Protein AF-A0A944CGL2-F1 (afdb_monomer)

pLDDT: mean 93.44, std 8.4, range [38.59, 98.69]

Solvent-accessible surface area (backbone atoms only — not comparable to full-atom values): 7099 Å² total; per-residue (Å²): 111,71,56,43,56,50,38,20,53,49,39,37,52,42,40,46,61,35,48,45,38,40,54,71,61,74,40,32,70,66,54,68,65,28,84,84,62,68,92,72,75,65,58,69,59,54,54,49,49,33,44,52,53,14,46,52,53,33,50,50,50,47,71,77,28,71,82,37,35,51,56,67,54,25,36,49,52,25,48,54,55,34,48,58,52,40,52,42,59,30,50,52,41,50,76,72,46,76,57,98,42,56,71,58,50,29,52,54,46,48,51,37,44,49,51,31,26,54,54,45,9,58,51,42,20,70,68,31,46,54,80,77,82,128

Radius of gyration: 16.23 Å; Cα contacts (8 Å, |Δi|>4): 133; chains: 1; bounding box: 47×23×42 Å

Mean predicted aligned error: 3.59 Å

Sequence (134 aa):
MPRHILTVLAFILVTFAVQGLSHFVINVDHYASIGHLRAEPIMPLGFATMTIQGLILSVAMSRLWPEGASIKNGMLVAAFFGLFLASYMVLTEAAKYAVPSIPTWMAIEAAAVTTQFGIFGVVLRFIYRKRTSA

Secondary structure (DSSP, 8-state):
-HHHHHHHHHHHHHHIIIIIHIIIIISHHHHHT-TTS-SS--HHHHHHHHHHHHHHHHHHHHHH-TT---HHHHHHHHHHHHHHHHIIIIIIIHHHS--S-HHHHHHHHHHHHHHHHHHHHHHHHHHH------

Organism: NCBI:txid2571221

Foldseek 3Di:
DVLLVLLLVLQLVLLCVQVVCLPPPVCVVQNVPQVPDDPDDPVVVVSVVSNVVSNVLSVVQCVVCVQFDALVRLLVSLVVVLVVVLCCQLPVCLVVTPGPDSVVSNVSSNVSSCSSSVVSSNVSCVSRPRPPDD

Structure (mmCIF, N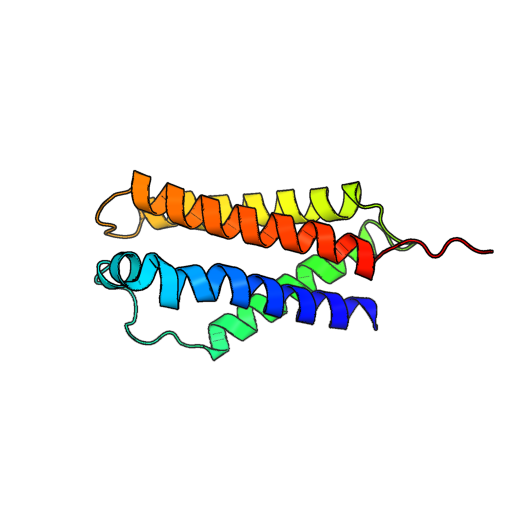/CA/C/O backbone):
data_AF-A0A944CGL2-F1
#
_entry.id   AF-A0A944CGL2-F1
#
loop_
_atom_site.group_PDB
_atom_site.id
_atom_site.type_symbol
_atom_site.label_atom_id
_atom_site.label_alt_id
_atom_site.label_comp_id
_atom_site.label_asym_id
_atom_site.label_entity_id
_atom_site.label_seq_id
_atom_site.pdbx_PDB_ins_code
_atom_site.Cartn_x
_atom_site.Cartn_y
_atom_site.Cartn_z
_atom_site.occupancy
_atom_site.B_iso_or_equiv
_atom_site.auth_seq_id
_atom_site.auth_comp_id
_atom_site.auth_asym_id
_atom_site.auth_atom_id
_atom_site.pdbx_PDB_model_num
ATOM 1 N N . MET A 1 1 ? -7.102 -6.446 20.212 1.00 68.19 1 MET A N 1
ATOM 2 C CA . MET A 1 1 ? -6.242 -7.426 19.506 1.00 68.19 1 MET A CA 1
ATOM 3 C C . MET A 1 1 ? -6.847 -8.008 18.227 1.00 68.19 1 MET A C 1
ATOM 5 O O . MET A 1 1 ? -6.172 -7.880 17.214 1.00 68.19 1 MET A O 1
ATOM 9 N N . PRO A 1 2 ? -8.071 -8.578 18.192 1.00 89.06 2 PRO A N 1
ATOM 10 C CA . PRO A 1 2 ? -8.565 -9.287 16.998 1.00 89.06 2 PRO A CA 1
ATOM 11 C C . PRO A 1 2 ? -8.593 -8.427 15.729 1.00 89.06 2 PRO A C 1
ATOM 13 O O . PRO A 1 2 ? -8.145 -8.860 14.674 1.00 89.06 2 PRO A O 1
ATOM 16 N N . ARG A 1 3 ? -9.027 -7.163 15.855 1.00 92.38 3 ARG A N 1
ATOM 17 C CA . ARG A 1 3 ? -9.029 -6.199 14.743 1.00 92.38 3 ARG A CA 1
ATOM 18 C C . ARG A 1 3 ? -7.637 -5.981 14.158 1.00 92.38 3 ARG A C 1
ATOM 20 O O . ARG A 1 3 ? -7.525 -5.841 12.953 1.00 92.38 3 ARG A O 1
ATOM 27 N N . HIS A 1 4 ? -6.582 -6.003 14.976 1.00 95.88 4 HIS A N 1
ATOM 28 C CA . HIS A 1 4 ? -5.243 -5.743 14.462 1.00 95.88 4 HIS A CA 1
ATOM 29 C C . HIS A 1 4 ? -4.727 -6.865 13.574 1.00 95.88 4 HIS A C 1
ATOM 31 O O . HIS A 1 4 ? -4.238 -6.591 12.483 1.00 95.88 4 HIS A O 1
ATOM 37 N N . ILE A 1 5 ? -4.900 -8.106 14.027 1.00 97.50 5 ILE A N 1
ATOM 38 C CA . ILE A 1 5 ? -4.524 -9.299 13.270 1.00 97.50 5 ILE A CA 1
ATOM 39 C C . ILE A 1 5 ? -5.335 -9.364 11.973 1.00 97.50 5 ILE A C 1
ATOM 41 O O . ILE A 1 5 ? -4.759 -9.540 10.905 1.00 97.50 5 ILE A O 1
ATOM 45 N N . LEU A 1 6 ? -6.653 -9.136 12.045 1.00 97.44 6 LEU A N 1
ATOM 46 C CA . LEU A 1 6 ? -7.517 -9.125 10.862 1.00 97.44 6 LEU A CA 1
ATOM 47 C C . LEU A 1 6 ? -7.104 -8.056 9.850 1.00 97.44 6 LEU A C 1
ATOM 49 O O . LEU A 1 6 ? -7.059 -8.352 8.663 1.00 97.44 6 LEU A O 1
ATOM 53 N N . THR A 1 7 ? -6.770 -6.842 10.295 1.00 97.75 7 THR A N 1
ATOM 54 C CA . THR A 1 7 ? -6.304 -5.777 9.396 1.00 97.75 7 THR A CA 1
ATOM 55 C C . THR A 1 7 ? -5.001 -6.154 8.704 1.00 97.75 7 THR A C 1
ATOM 57 O O . THR A 1 7 ? -4.885 -5.958 7.500 1.00 97.75 7 THR A O 1
ATOM 60 N N . VAL A 1 8 ? -4.040 -6.723 9.438 1.00 98.50 8 VAL A N 1
ATOM 61 C CA . VAL A 1 8 ? -2.753 -7.155 8.872 1.00 98.50 8 VAL A CA 1
ATOM 62 C C . VAL A 1 8 ? -2.956 -8.267 7.847 1.00 98.50 8 VAL A C 1
ATOM 64 O O . VAL A 1 8 ? -2.485 -8.144 6.721 1.00 98.50 8 VAL A O 1
ATOM 67 N N . LEU A 1 9 ? -3.701 -9.318 8.200 1.00 98.50 9 LEU A N 1
ATOM 68 C CA . LEU A 1 9 ? -3.977 -10.429 7.288 1.00 98.50 9 LEU A CA 1
ATOM 69 C C . LEU A 1 9 ? -4.758 -9.964 6.056 1.00 98.50 9 LEU A C 1
ATOM 71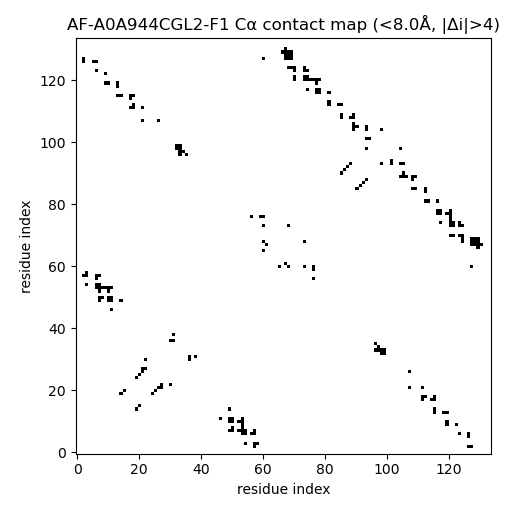 O O . LEU A 1 9 ? -4.400 -10.321 4.939 1.00 98.50 9 LEU A O 1
ATOM 75 N N . ALA A 1 10 ? -5.778 -9.124 6.239 1.00 98.25 10 ALA A N 1
ATOM 76 C CA . ALA A 1 10 ? -6.520 -8.538 5.131 1.00 98.25 10 ALA A CA 1
ATOM 77 C C . ALA A 1 10 ? -5.615 -7.703 4.221 1.00 98.25 10 ALA A C 1
ATOM 79 O O . ALA A 1 10 ? -5.726 -7.800 3.003 1.00 98.25 10 ALA A O 1
ATOM 80 N N . PHE A 1 11 ? -4.707 -6.907 4.792 1.00 98.44 11 PHE A N 1
ATOM 81 C CA . PHE A 1 11 ? -3.791 -6.091 4.006 1.00 98.44 11 PHE A CA 1
ATOM 82 C C . PHE A 1 11 ? -2.818 -6.960 3.212 1.00 98.44 11 PHE A C 1
ATOM 84 O O . PHE A 1 11 ? -2.645 -6.717 2.022 1.00 98.44 11 PHE A O 1
ATOM 91 N N . ILE A 1 12 ? -2.244 -8.000 3.826 1.00 98.69 12 ILE A N 1
ATOM 92 C CA . ILE A 1 12 ? -1.385 -8.971 3.133 1.00 98.69 12 ILE A CA 1
ATOM 93 C C . ILE A 1 12 ? -2.147 -9.621 1.978 1.00 98.69 12 ILE A C 1
ATOM 95 O O . ILE A 1 12 ? -1.661 -9.615 0.854 1.00 98.69 12 ILE A O 1
ATOM 99 N N . LEU A 1 13 ? -3.349 -10.142 2.231 1.00 98.56 13 LEU A N 1
ATOM 100 C CA . LEU A 1 13 ? -4.134 -10.846 1.217 1.00 98.56 13 LEU A CA 1
ATOM 101 C C . LEU A 1 13 ? -4.528 -9.931 0.055 1.00 98.56 13 LEU A C 1
ATOM 103 O O . LEU A 1 13 ? -4.318 -10.297 -1.096 1.00 98.56 13 LEU A O 1
ATOM 107 N N . VAL A 1 14 ? -5.059 -8.738 0.337 1.00 98.50 14 VAL A N 1
ATOM 108 C CA . VAL A 1 14 ? -5.461 -7.783 -0.708 1.00 98.50 14 VAL A CA 1
ATOM 109 C C . VAL A 1 14 ? -4.247 -7.293 -1.492 1.00 98.50 14 VAL A C 1
ATOM 111 O O . VAL A 1 14 ? -4.287 -7.251 -2.718 1.00 98.50 14 VAL A O 1
ATOM 114 N N . THR A 1 15 ? -3.152 -6.957 -0.808 1.00 98.31 15 THR A N 1
ATOM 115 C CA . THR A 1 15 ? -1.928 -6.483 -1.465 1.00 98.31 15 THR A CA 1
ATOM 116 C C . THR A 1 15 ? -1.321 -7.574 -2.329 1.00 98.31 15 THR A C 1
ATOM 118 O O . THR A 1 15 ? -1.036 -7.328 -3.492 1.00 98.31 15 THR A O 1
ATOM 121 N N . PHE A 1 16 ? -1.176 -8.792 -1.812 1.00 97.69 16 PHE A N 1
ATOM 122 C CA . PHE A 1 16 ? -0.607 -9.889 -2.582 1.00 97.69 16 PHE A CA 1
ATOM 123 C C . PHE A 1 16 ? -1.493 -10.276 -3.772 1.00 97.69 16 PHE A C 1
ATOM 125 O O . PHE A 1 16 ? -0.984 -10.484 -4.868 1.00 97.69 16 PHE A O 1
ATOM 132 N N . ALA A 1 17 ? -2.817 -10.298 -3.590 1.00 98.25 17 ALA A N 1
ATOM 133 C CA . ALA A 1 17 ? -3.751 -10.591 -4.672 1.00 98.25 17 ALA A CA 1
ATOM 134 C C . ALA A 1 17 ? -3.733 -9.527 -5.777 1.00 98.25 17 ALA A C 1
ATOM 136 O O . ALA A 1 17 ? -3.843 -9.880 -6.942 1.00 98.25 17 ALA A O 1
ATOM 137 N N . VAL A 1 18 ? -3.603 -8.241 -5.440 1.00 98.31 18 VAL A N 1
ATOM 138 C CA . VAL A 1 18 ? -3.611 -7.164 -6.442 1.00 98.31 18 VAL A CA 1
ATOM 139 C C . VAL A 1 18 ? -2.212 -6.914 -6.999 1.00 98.31 18 VAL A C 1
ATOM 141 O O . VAL A 1 18 ? -1.992 -7.045 -8.200 1.00 98.31 18 VAL A O 1
ATOM 144 N N . GLN A 1 19 ? -1.253 -6.585 -6.134 1.00 97.44 19 GLN A N 1
ATOM 145 C CA . GLN A 1 19 ? 0.105 -6.243 -6.550 1.00 97.44 19 GLN A CA 1
ATOM 146 C C . GLN A 1 19 ? 0.872 -7.461 -7.035 1.00 97.44 19 GLN A C 1
ATOM 148 O O . GLN A 1 19 ? 1.509 -7.387 -8.081 1.00 97.44 19 GLN A O 1
ATOM 153 N N . GLY A 1 20 ? 0.774 -8.589 -6.327 1.00 96.00 20 GLY A N 1
ATOM 154 C CA . GLY A 1 20 ? 1.420 -9.829 -6.755 1.00 96.00 20 GLY A CA 1
ATOM 155 C C . GLY A 1 20 ? 0.893 -10.301 -8.108 1.00 96.00 20 GLY A C 1
ATOM 156 O O . GLY A 1 20 ? 1.684 -10.659 -8.973 1.00 96.00 20 GLY A O 1
ATOM 157 N N . LEU A 1 21 ? -0.421 -10.222 -8.348 1.00 97.25 21 LEU A N 1
ATOM 158 C CA . LEU A 1 21 ? -0.990 -10.560 -9.655 1.00 97.25 21 LEU A CA 1
ATOM 159 C C . LEU A 1 21 ? -0.557 -9.573 -10.749 1.00 97.25 21 LEU A C 1
ATOM 161 O O . LEU A 1 21 ? -0.222 -10.006 -11.851 1.00 97.25 21 LEU A O 1
ATOM 165 N N . SER A 1 22 ? -0.515 -8.268 -10.451 1.00 97.50 22 SER A N 1
ATOM 166 C CA . SER A 1 22 ? 0.005 -7.262 -11.387 1.00 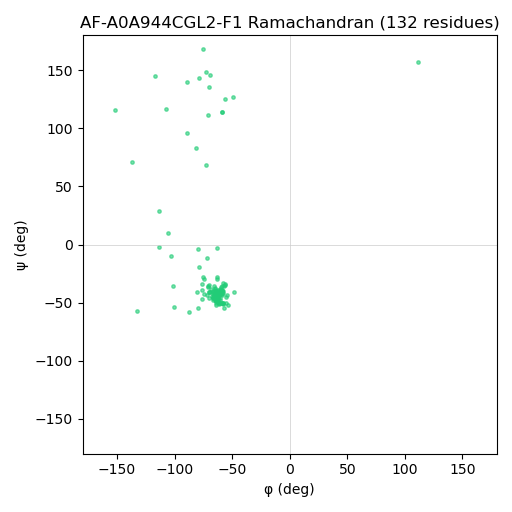97.50 22 SER A CA 1
ATOM 167 C C . SER A 1 22 ? 1.451 -7.570 -11.786 1.00 97.50 22 SER A C 1
ATOM 169 O O . SER A 1 22 ? 1.751 -7.648 -12.975 1.00 97.50 22 SER A O 1
ATOM 171 N N . HIS A 1 23 ? 2.322 -7.807 -10.803 1.00 94.69 23 HIS A N 1
ATOM 172 C CA . HIS A 1 23 ? 3.762 -7.948 -11.011 1.00 94.69 23 HIS A CA 1
ATOM 173 C C . HIS A 1 23 ? 4.167 -9.299 -11.602 1.00 94.69 23 HIS A C 1
ATOM 175 O O . HIS A 1 23 ? 5.053 -9.355 -12.449 1.00 94.69 23 HIS A O 1
ATOM 181 N N . PHE A 1 24 ? 3.533 -10.388 -11.165 1.00 94.62 24 PHE A N 1
ATOM 182 C CA . PHE A 1 24 ? 3.989 -11.744 -11.486 1.00 94.62 24 PHE A CA 1
ATOM 183 C C . PHE A 1 24 ? 3.171 -12.441 -12.569 1.00 94.62 24 PHE A C 1
ATOM 185 O O . PHE A 1 24 ? 3.567 -13.513 -13.017 1.00 94.62 24 PHE A O 1
ATOM 192 N N . VAL A 1 25 ? 2.030 -11.876 -12.977 1.00 96.38 25 VAL A N 1
ATOM 193 C CA . VAL A 1 25 ? 1.126 -12.541 -13.927 1.00 96.38 25 VAL A CA 1
ATOM 194 C C . VAL A 1 25 ? 0.675 -11.604 -15.040 1.00 96.38 25 VAL A C 1
ATOM 196 O O . VAL A 1 25 ? 0.890 -11.912 -16.206 1.00 96.38 25 VAL A O 1
ATOM 199 N N . ILE A 1 26 ? 0.051 -10.470 -14.709 1.00 97.31 26 ILE A N 1
ATOM 200 C CA . ILE A 1 26 ? -0.601 -9.613 -15.715 1.00 97.31 26 ILE A CA 1
ATOM 201 C C . ILE A 1 26 ? 0.426 -8.798 -16.503 1.00 97.31 26 ILE A C 1
ATOM 203 O O . ILE A 1 26 ? 0.351 -8.739 -17.725 1.00 97.31 26 ILE A O 1
ATOM 207 N N . ASN A 1 27 ? 1.378 -8.171 -15.812 1.00 96.19 27 ASN A N 1
ATOM 208 C CA . ASN A 1 27 ? 2.344 -7.248 -16.407 1.00 96.19 27 ASN A CA 1
ATOM 209 C C . ASN A 1 27 ? 3.777 -7.802 -16.342 1.00 96.19 27 ASN A C 1
ATOM 211 O O . ASN A 1 27 ? 4.735 -7.036 -16.278 1.00 96.19 27 ASN A O 1
ATOM 215 N N . VAL A 1 28 ? 3.940 -9.129 -16.344 1.00 94.06 28 VAL A N 1
ATOM 216 C CA . VAL A 1 28 ? 5.249 -9.782 -16.167 1.00 94.06 28 VAL A CA 1
ATOM 217 C C . VAL A 1 28 ? 6.293 -9.290 -17.177 1.00 94.06 28 VAL A C 1
ATOM 219 O O . VAL A 1 28 ? 7.400 -8.936 -16.778 1.00 94.06 28 VAL A O 1
ATOM 222 N N . ASP A 1 29 ? 5.926 -9.149 -18.454 1.00 93.50 29 ASP A N 1
ATOM 223 C CA . ASP A 1 29 ? 6.834 -8.668 -19.505 1.00 93.50 29 ASP A CA 1
ATOM 224 C C . ASP A 1 29 ? 7.246 -7.206 -19.289 1.00 93.50 29 ASP A C 1
ATOM 226 O O . ASP A 1 29 ? 8.392 -6.825 -19.540 1.00 93.50 29 ASP A O 1
ATOM 230 N N . HIS A 1 30 ? 6.324 -6.384 -18.775 1.00 93.06 30 HIS A N 1
ATOM 231 C CA . HIS A 1 30 ? 6.613 -4.996 -18.428 1.00 93.06 30 HIS A CA 1
ATOM 232 C C . HIS A 1 30 ? 7.702 -4.929 -17.354 1.00 93.06 30 HIS A C 1
ATOM 234 O O . HIS A 1 30 ? 8.701 -4.243 -17.556 1.00 93.06 30 HIS A O 1
ATOM 240 N N . TYR A 1 31 ? 7.568 -5.680 -16.258 1.00 92.75 31 TYR A N 1
ATOM 241 C CA . TYR A 1 31 ? 8.580 -5.682 -15.197 1.00 92.75 31 TYR A CA 1
ATOM 242 C C . TYR A 1 31 ? 9.882 -6.378 -15.621 1.00 92.75 31 TYR A C 1
ATOM 244 O O . TYR A 1 31 ? 10.961 -5.895 -15.283 1.00 92.75 31 TYR A O 1
ATOM 252 N N . ALA A 1 32 ? 9.812 -7.450 -16.416 1.00 92.06 32 ALA A N 1
ATOM 253 C CA . ALA A 1 32 ? 10.989 -8.156 -16.930 1.00 92.06 32 ALA A CA 1
ATOM 254 C C . ALA A 1 32 ? 11.859 -7.283 -17.851 1.00 92.06 32 ALA A C 1
ATOM 256 O O . ALA A 1 32 ? 13.072 -7.472 -17.926 1.00 92.06 32 ALA A O 1
ATOM 257 N N . SER A 1 33 ? 11.260 -6.297 -18.525 1.00 91.31 33 SER A N 1
ATOM 258 C CA . SER A 1 33 ? 11.989 -5.349 -19.374 1.00 91.31 33 SER A CA 1
ATOM 259 C C . SER A 1 33 ? 12.835 -4.327 -18.595 1.00 91.31 33 SER A C 1
ATOM 261 O O . SER A 1 33 ? 13.671 -3.637 -19.183 1.00 91.31 33 SER A O 1
ATOM 263 N N . ILE A 1 34 ? 12.653 -4.222 -17.274 1.00 90.62 34 ILE A N 1
ATOM 264 C CA . ILE A 1 34 ? 13.343 -3.245 -16.428 1.00 90.62 34 ILE A CA 1
ATOM 265 C C . ILE A 1 34 ? 14.655 -3.860 -15.929 1.00 90.62 34 ILE A C 1
ATOM 267 O O . ILE A 1 34 ? 14.704 -4.556 -14.917 1.00 90.62 34 ILE A O 1
ATOM 271 N N . GLY A 1 35 ? 15.750 -3.566 -16.634 1.00 83.25 35 GLY A N 1
ATOM 272 C CA . GLY A 1 35 ? 17.019 -4.305 -16.526 1.00 83.25 35 GLY A CA 1
ATOM 273 C C . GLY A 1 35 ? 17.763 -4.293 -15.179 1.00 83.25 35 GLY A C 1
ATOM 274 O O . GLY A 1 35 ? 18.800 -4.937 -15.069 1.00 83.25 35 GLY A O 1
ATOM 275 N N . HIS A 1 36 ? 17.286 -3.579 -14.159 1.00 84.00 36 HIS A N 1
ATOM 276 C CA . HIS A 1 36 ? 17.890 -3.553 -12.816 1.00 84.00 36 HIS A CA 1
ATOM 277 C C . HIS A 1 36 ? 16.998 -4.182 -11.733 1.00 84.00 36 HIS A C 1
ATOM 279 O O . HIS A 1 36 ? 17.408 -4.250 -10.571 1.00 84.00 36 HIS A O 1
ATOM 285 N N . LEU A 1 37 ? 15.791 -4.644 -12.084 1.00 88.88 37 LEU A N 1
ATOM 286 C CA . LEU A 1 37 ? 14.976 -5.444 -11.177 1.00 88.88 37 LEU A CA 1
ATOM 287 C C . LEU A 1 37 ? 15.563 -6.852 -11.051 1.00 88.88 37 LEU A C 1
ATOM 289 O O . LEU A 1 37 ? 16.172 -7.396 -11.972 1.00 88.88 37 LEU A O 1
ATOM 293 N N . ARG A 1 38 ? 15.385 -7.459 -9.876 1.00 90.69 38 ARG A N 1
ATOM 294 C CA . ARG A 1 38 ? 15.749 -8.864 -9.676 1.00 90.69 38 ARG A CA 1
ATOM 295 C C . ARG A 1 38 ? 14.771 -9.733 -10.461 1.00 90.69 38 ARG A C 1
ATOM 297 O O . ARG A 1 38 ? 13.570 -9.521 -10.338 1.00 90.69 38 ARG A O 1
ATOM 304 N N . ALA A 1 39 ? 15.282 -10.742 -11.166 1.00 88.25 39 ALA A N 1
ATOM 305 C CA . ALA A 1 39 ? 14.438 -11.762 -11.792 1.00 88.25 39 ALA A CA 1
ATOM 306 C C . ALA A 1 39 ? 13.576 -12.486 -10.744 1.00 88.25 39 ALA A C 1
ATOM 308 O O . ALA A 1 39 ? 12.375 -12.640 -10.926 1.00 88.25 39 ALA A O 1
ATOM 309 N N . GLU A 1 40 ? 14.188 -12.839 -9.607 1.00 91.12 40 GLU A N 1
ATOM 310 C CA . GLU A 1 40 ? 13.497 -13.468 -8.483 1.00 91.12 40 GLU A CA 1
ATOM 311 C C . GLU A 1 40 ? 13.340 -12.482 -7.313 1.00 91.12 40 GLU A C 1
ATOM 313 O O . GLU A 1 40 ? 14.347 -12.032 -6.729 1.00 91.12 40 GLU A O 1
ATOM 318 N N . PRO A 1 41 ? 12.099 -12.128 -6.937 1.00 92.50 41 PRO A N 1
ATOM 319 C CA . PRO A 1 41 ? 11.838 -11.243 -5.815 1.00 92.50 41 PRO A CA 1
ATOM 320 C C . PRO A 1 41 ? 12.195 -11.923 -4.488 1.00 92.50 41 PRO A C 1
ATOM 322 O O . PRO A 1 41 ? 11.991 -13.118 -4.278 1.00 92.50 41 PRO A O 1
ATOM 325 N N . ILE A 1 42 ? 12.672 -11.135 -3.525 1.00 96.62 42 ILE A N 1
ATOM 326 C CA . ILE A 1 42 ? 12.910 -11.624 -2.162 1.00 96.62 42 ILE A CA 1
ATOM 327 C C . ILE A 1 42 ? 11.572 -11.608 -1.413 1.00 96.62 42 ILE A C 1
ATOM 329 O O . ILE A 1 42 ? 11.256 -10.663 -0.688 1.00 96.62 42 ILE A O 1
ATOM 333 N N . MET A 1 43 ? 10.776 -12.664 -1.598 1.00 95.81 43 MET A N 1
ATOM 334 C CA . MET A 1 43 ? 9.418 -12.787 -1.048 1.00 95.81 43 MET A CA 1
ATOM 335 C C . MET A 1 43 ? 9.298 -12.458 0.453 1.00 95.81 43 MET A C 1
ATOM 337 O O . MET A 1 43 ? 8.363 -11.739 0.819 1.00 95.81 43 MET A O 1
ATOM 341 N N . PRO A 1 44 ? 10.234 -12.873 1.337 1.00 98.12 44 PRO A N 1
ATOM 342 C CA . PRO A 1 44 ? 10.185 -12.491 2.749 1.00 98.12 44 PRO A CA 1
ATOM 343 C C . PRO A 1 44 ? 10.171 -10.976 2.994 1.00 98.12 44 PRO A C 1
ATOM 345 O O . PRO A 1 44 ? 9.470 -10.519 3.894 1.00 98.12 44 PRO A O 1
ATOM 348 N N . LEU A 1 45 ? 10.883 -10.180 2.185 1.00 98.19 45 LEU A N 1
ATOM 349 C CA . LEU A 1 45 ? 10.873 -8.716 2.311 1.00 98.19 45 LEU A CA 1
ATOM 350 C 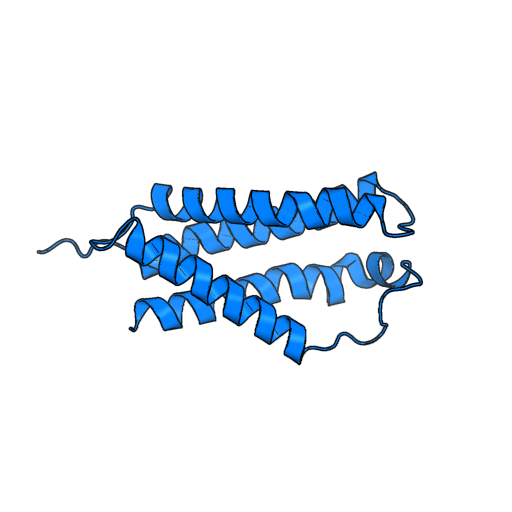C . LEU A 1 45 ? 9.529 -8.118 1.880 1.00 98.19 45 LEU A C 1
ATOM 352 O O . LEU A 1 45 ? 9.051 -7.166 2.500 1.00 98.19 45 LEU A O 1
ATOM 356 N N . GLY A 1 46 ? 8.884 -8.710 0.871 1.00 96.88 46 GLY A N 1
ATOM 357 C CA . GLY A 1 46 ? 7.523 -8.348 0.471 1.00 96.88 46 GLY A CA 1
ATOM 358 C C . GLY A 1 46 ? 6.518 -8.580 1.602 1.00 96.88 46 GLY A C 1
ATOM 359 O O . GLY A 1 46 ? 5.789 -7.666 1.989 1.00 96.88 46 GLY A O 1
ATOM 360 N N . PHE A 1 47 ? 6.526 -9.771 2.210 1.00 98.19 47 PHE A N 1
ATOM 361 C CA . PHE A 1 47 ? 5.661 -10.081 3.356 1.00 98.19 47 PHE A CA 1
ATOM 362 C C . PHE A 1 47 ? 5.977 -9.249 4.600 1.00 98.19 47 PHE A C 1
ATOM 364 O O . PHE A 1 47 ? 5.048 -8.813 5.286 1.00 98.19 47 PHE A O 1
ATOM 371 N N . ALA A 1 48 ? 7.252 -8.964 4.871 1.00 98.62 48 ALA A N 1
ATOM 372 C CA . ALA A 1 48 ? 7.645 -8.059 5.948 1.00 98.62 48 ALA A CA 1
ATOM 373 C C . ALA A 1 48 ? 7.069 -6.650 5.728 1.00 98.62 48 ALA A C 1
ATOM 375 O O . ALA A 1 48 ? 6.455 -6.085 6.634 1.00 98.62 48 ALA A O 1
ATOM 376 N N . THR A 1 49 ? 7.176 -6.122 4.505 1.00 97.88 49 THR A N 1
ATOM 377 C CA . THR A 1 49 ? 6.627 -4.812 4.124 1.00 97.88 49 THR A CA 1
ATOM 378 C C . THR A 1 49 ? 5.114 -4.768 4.312 1.00 97.88 49 THR A C 1
ATOM 380 O O . THR A 1 49 ? 4.606 -3.880 4.998 1.00 97.88 49 THR A O 1
ATOM 383 N N . MET A 1 50 ? 4.390 -5.761 3.784 1.00 98.31 50 MET A N 1
ATOM 384 C CA . MET A 1 50 ? 2.935 -5.854 3.937 1.00 98.31 50 MET A CA 1
ATOM 385 C C . MET A 1 50 ? 2.519 -5.957 5.410 1.00 98.31 50 MET A C 1
ATOM 387 O O . MET A 1 50 ? 1.547 -5.331 5.828 1.00 98.31 50 MET A O 1
ATOM 391 N N . THR A 1 51 ? 3.277 -6.694 6.222 1.00 98.62 51 THR A N 1
ATOM 392 C CA . THR A 1 51 ? 3.017 -6.816 7.662 1.00 98.62 51 THR A CA 1
ATOM 393 C C . THR A 1 51 ? 3.167 -5.469 8.368 1.00 98.62 51 THR A C 1
ATOM 395 O O . THR A 1 51 ? 2.269 -5.057 9.103 1.00 98.62 51 THR A O 1
ATOM 398 N N . ILE A 1 52 ? 4.265 -4.749 8.117 1.00 98.44 52 ILE A N 1
ATOM 399 C CA . ILE A 1 52 ? 4.529 -3.431 8.714 1.00 98.44 52 ILE A CA 1
ATOM 400 C C . ILE A 1 52 ? 3.457 -2.423 8.291 1.00 98.44 52 ILE A C 1
ATOM 402 O O . ILE A 1 52 ? 2.871 -1.750 9.138 1.00 98.44 52 ILE A O 1
ATOM 406 N N . GLN A 1 53 ? 3.148 -2.343 6.997 1.00 97.88 53 GLN A N 1
ATOM 407 C CA . GLN A 1 53 ? 2.127 -1.432 6.478 1.00 97.88 53 GLN A CA 1
ATOM 408 C C . GLN A 1 53 ? 0.736 -1.758 7.038 1.00 97.88 53 GLN A C 1
ATOM 410 O O . GLN A 1 53 ? 0.030 -0.859 7.502 1.00 97.88 53 GLN A O 1
ATOM 415 N N . GLY A 1 54 ? 0.367 -3.041 7.087 1.00 97.94 54 GLY A N 1
ATOM 416 C CA . GLY A 1 54 ? -0.874 -3.501 7.704 1.00 97.94 54 GLY A CA 1
ATOM 417 C C . GLY A 1 54 ? -0.964 -3.127 9.186 1.00 97.94 54 GLY A C 1
ATOM 418 O O . GLY A 1 54 ? -2.021 -2.690 9.645 1.00 97.94 54 GLY A O 1
ATOM 419 N N . LEU A 1 55 ? 0.141 -3.227 9.936 1.00 98.06 55 LEU A N 1
ATOM 420 C CA . LEU A 1 55 ? 0.214 -2.800 11.338 1.00 98.06 55 LEU A CA 1
ATOM 421 C C . LEU A 1 55 ? 0.036 -1.284 11.479 1.00 98.06 55 LEU A C 1
ATOM 423 O O . LEU A 1 55 ? -0.748 -0.847 12.322 1.00 98.06 55 LEU A O 1
ATOM 427 N N . ILE A 1 56 ? 0.700 -0.484 10.642 1.00 97.50 56 ILE A N 1
ATOM 428 C CA . ILE A 1 56 ? 0.566 0.981 10.643 1.00 97.50 56 ILE A CA 1
ATOM 429 C C . ILE A 1 56 ? -0.891 1.385 10.385 1.00 97.50 56 ILE A C 1
ATOM 431 O O . ILE A 1 56 ? -1.471 2.136 11.171 1.00 97.50 56 ILE A O 1
ATOM 435 N N . LEU A 1 57 ? -1.514 0.833 9.339 1.00 96.38 57 LEU A N 1
ATOM 436 C CA . LEU A 1 57 ? -2.919 1.087 8.993 1.00 96.38 57 LEU A CA 1
ATOM 437 C C . LEU A 1 57 ? -3.865 0.683 10.127 1.00 96.38 57 LEU A C 1
ATOM 439 O O . LEU A 1 57 ? -4.805 1.396 10.476 1.00 96.38 57 LEU A O 1
ATOM 443 N N . SER A 1 58 ? -3.583 -0.454 10.747 1.00 96.56 58 SER A N 1
ATOM 444 C CA . SER A 1 58 ? -4.338 -0.984 11.871 1.00 96.56 58 SER A CA 1
ATOM 445 C C . SER A 1 58 ? -4.279 -0.096 13.118 1.00 96.56 58 SER A C 1
ATOM 447 O O . SER A 1 58 ? -5.299 0.130 13.787 1.00 96.56 58 SER A O 1
ATOM 449 N N . VAL A 1 59 ? -3.098 0.445 13.429 1.00 96.00 59 VAL A N 1
ATOM 450 C CA . VAL A 1 59 ? -2.912 1.423 14.507 1.00 96.00 59 VAL A CA 1
ATOM 451 C C . VAL A 1 59 ? -3.630 2.725 14.163 1.00 96.00 59 VAL A C 1
ATOM 453 O O . VAL A 1 59 ? -4.385 3.217 15.000 1.00 96.00 59 VAL A O 1
ATOM 456 N N . ALA A 1 60 ? -3.482 3.238 12.937 1.00 94.75 60 ALA A N 1
ATOM 457 C CA . ALA A 1 60 ? -4.158 4.453 12.484 1.00 94.75 60 ALA A CA 1
ATOM 458 C C . ALA A 1 60 ? -5.683 4.348 12.649 1.00 94.75 60 ALA A C 1
ATOM 460 O O . ALA A 1 60 ? -6.291 5.192 13.305 1.00 94.75 60 ALA A O 1
ATOM 461 N N . MET A 1 61 ? -6.293 3.261 12.165 1.00 94.44 61 MET A N 1
ATOM 462 C CA . MET A 1 61 ? -7.734 3.021 12.307 1.00 94.44 61 MET A CA 1
ATOM 463 C C . MET A 1 61 ? -8.186 2.975 13.769 1.00 94.44 61 MET A C 1
ATOM 465 O O . MET A 1 61 ? -9.223 3.534 14.117 1.00 94.44 61 MET A O 1
ATOM 469 N N . SER A 1 62 ? -7.401 2.333 14.637 1.00 92.94 62 SER A N 1
ATOM 470 C CA . SER A 1 62 ? -7.757 2.170 16.052 1.00 92.94 62 SER A CA 1
ATOM 471 C C . SER A 1 62 ? -7.586 3.458 16.860 1.00 92.94 62 SER A C 1
ATOM 473 O O . SER A 1 62 ? -8.308 3.663 17.830 1.00 92.94 62 SER A O 1
ATOM 475 N N . ARG A 1 63 ? -6.641 4.325 16.472 1.00 93.19 63 ARG A N 1
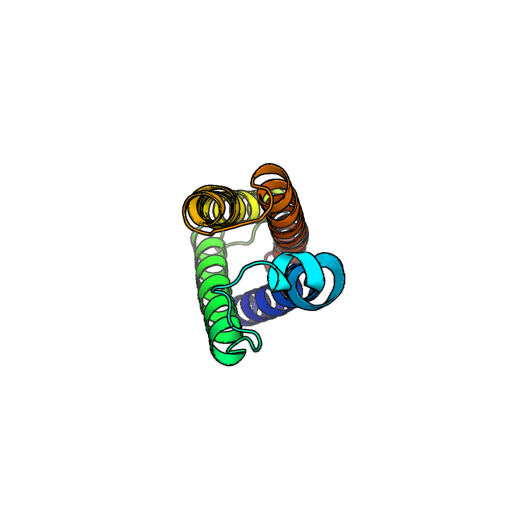ATOM 476 C CA . ARG A 1 63 ? -6.409 5.628 17.114 1.00 93.19 63 ARG A CA 1
ATOM 477 C C . ARG A 1 63 ? -7.394 6.691 16.642 1.00 93.19 63 ARG A C 1
ATOM 479 O O . ARG A 1 63 ? -7.868 7.465 17.463 1.00 93.19 63 ARG A O 1
ATOM 486 N N . LEU A 1 64 ? -7.708 6.716 15.348 1.00 92.75 64 LEU A N 1
ATOM 487 C CA . LEU A 1 64 ? -8.640 7.686 14.770 1.00 92.75 64 LEU A CA 1
ATOM 488 C C . LEU A 1 64 ? -10.102 7.347 15.093 1.00 92.75 64 LEU A C 1
ATOM 490 O O . LEU A 1 64 ? -10.909 8.252 15.284 1.00 92.75 64 LEU A O 1
ATOM 494 N N . TRP A 1 65 ? -10.448 6.056 15.181 1.00 92.00 65 TRP A N 1
ATOM 495 C CA . TRP A 1 65 ? -11.816 5.602 15.464 1.00 92.00 65 TRP A CA 1
ATOM 496 C C . TRP A 1 65 ? -11.859 4.451 16.479 1.00 92.00 65 TRP A C 1
ATOM 498 O O . TRP A 1 65 ? -12.210 3.320 16.120 1.00 92.00 65 TRP A O 1
ATOM 508 N N . PRO A 1 66 ? -11.559 4.721 17.764 1.00 88.81 66 PRO A N 1
ATOM 509 C CA . PRO A 1 66 ? -11.526 3.693 18.808 1.00 88.81 66 PRO A CA 1
ATOM 510 C C . PRO A 1 66 ? -12.873 2.973 18.983 1.00 88.81 66 PRO A C 1
ATOM 512 O O . PRO A 1 66 ? -12.919 1.752 19.148 1.00 88.81 66 PRO A O 1
ATOM 515 N N . GLU A 1 67 ? -13.983 3.699 18.848 1.00 88.38 67 GLU A N 1
ATOM 516 C CA . GLU A 1 67 ? -15.340 3.150 18.975 1.00 88.38 67 GLU A CA 1
ATOM 517 C C . GLU A 1 67 ? -15.840 2.416 17.720 1.00 88.38 67 GLU A C 1
ATOM 519 O O . GLU A 1 67 ? -16.925 1.835 17.719 1.00 88.38 67 GLU A O 1
ATOM 524 N N . GLY A 1 68 ? -15.057 2.418 16.641 1.00 86.50 68 GLY A N 1
ATOM 525 C CA . GLY A 1 68 ? -15.426 1.859 15.345 1.00 86.50 68 GLY A CA 1
ATOM 526 C C . GLY A 1 68 ? -15.618 2.921 14.266 1.00 86.50 68 GLY A C 1
ATOM 527 O O . GLY A 1 68 ? -15.876 4.096 14.533 1.00 86.50 68 GLY A O 1
ATOM 528 N N . ALA A 1 69 ? -15.486 2.483 13.019 1.00 88.44 69 ALA A N 1
ATOM 529 C CA . ALA A 1 69 ? -15.355 3.331 11.847 1.00 88.44 69 ALA A CA 1
ATOM 530 C C . ALA A 1 69 ? -16.531 3.141 10.877 1.00 88.44 69 ALA A C 1
ATOM 532 O O . ALA A 1 69 ? -17.060 2.039 10.711 1.00 88.44 69 ALA A O 1
ATOM 533 N N . SER A 1 70 ? -16.931 4.229 10.214 1.00 89.56 70 SER A N 1
ATOM 534 C CA . SER A 1 70 ? -17.833 4.164 9.061 1.00 89.56 70 SER A CA 1
ATOM 535 C C . SER A 1 70 ? -17.083 3.672 7.813 1.00 89.56 70 SER A C 1
ATOM 537 O O . SER A 1 70 ? -15.850 3.650 7.789 1.00 89.56 70 SER A O 1
ATOM 539 N N . ILE A 1 71 ? -17.809 3.336 6.739 1.00 89.06 71 ILE A N 1
ATOM 540 C CA . ILE A 1 71 ? -17.177 3.043 5.439 1.00 89.06 71 ILE A CA 1
ATOM 541 C C . ILE A 1 71 ? -16.352 4.234 4.935 1.00 89.06 71 ILE A C 1
ATOM 543 O O . ILE A 1 71 ? -15.236 4.045 4.463 1.00 89.06 71 ILE A O 1
ATOM 547 N N . LYS A 1 72 ? -16.856 5.463 5.116 1.00 91.56 72 LYS A N 1
ATOM 548 C CA . LYS A 1 72 ? -16.163 6.693 4.716 1.00 91.56 72 LYS A CA 1
ATOM 549 C C . LYS A 1 72 ? -14.810 6.814 5.414 1.00 91.56 72 LYS A C 1
ATOM 551 O O . LYS A 1 72 ? -13.838 7.183 4.773 1.00 91.56 72 LYS A O 1
ATOM 556 N N . ASN A 1 73 ? -14.736 6.459 6.694 1.00 92.12 73 ASN A N 1
ATOM 557 C CA . ASN A 1 73 ? -13.500 6.524 7.475 1.00 92.12 73 ASN A CA 1
ATOM 558 C C . ASN A 1 73 ? -12.448 5.528 6.957 1.00 92.12 73 ASN A C 1
ATOM 560 O O . ASN A 1 73 ? -11.293 5.900 6.770 1.00 92.12 73 ASN A O 1
ATOM 564 N N . GLY A 1 74 ? -12.860 4.282 6.681 1.00 90.69 74 GLY A N 1
ATOM 565 C CA . GLY A 1 74 ? -11.980 3.260 6.102 1.00 90.69 74 GLY A CA 1
ATOM 566 C C . GLY A 1 74 ? -11.477 3.644 4.710 1.00 90.69 74 GLY A C 1
ATOM 567 O O . GLY A 1 74 ? -10.279 3.566 4.448 1.00 90.69 74 GLY A O 1
ATOM 568 N N . MET A 1 75 ? -12.372 4.145 3.852 1.00 93.56 75 MET A N 1
ATOM 569 C CA . MET A 1 75 ? -12.012 4.655 2.526 1.00 93.56 75 MET A CA 1
ATOM 570 C C . MET A 1 75 ? -11.073 5.859 2.604 1.00 93.56 75 MET A C 1
ATOM 572 O O . MET A 1 75 ? -10.141 5.941 1.817 1.00 93.56 75 MET A O 1
ATOM 576 N N . LEU A 1 76 ? -11.279 6.772 3.557 1.00 94.56 76 LEU A N 1
ATOM 577 C CA . LEU A 1 76 ? -10.436 7.954 3.723 1.00 94.56 76 LEU A CA 1
ATOM 578 C C . LEU A 1 76 ? -9.001 7.567 4.102 1.00 94.56 76 LEU A C 1
ATOM 580 O O . LEU A 1 76 ? -8.058 8.041 3.477 1.00 94.56 76 LEU A O 1
ATOM 584 N N . VAL A 1 77 ? -8.829 6.675 5.084 1.00 93.50 77 VAL A N 1
ATOM 585 C CA . VAL A 1 77 ? -7.493 6.179 5.457 1.00 93.50 77 VAL A CA 1
ATOM 586 C C . VAL A 1 77 ? -6.846 5.435 4.304 1.00 93.50 77 VAL A C 1
ATOM 588 O O . VAL A 1 77 ? -5.693 5.710 3.985 1.00 93.50 77 VAL A O 1
ATOM 591 N N . ALA A 1 78 ? -7.580 4.530 3.655 1.00 94.69 78 ALA A N 1
ATOM 592 C CA . ALA A 1 78 ? -7.047 3.800 2.517 1.00 94.69 78 ALA A CA 1
ATOM 593 C C . ALA A 1 78 ? -6.639 4.746 1.376 1.00 94.69 78 ALA A C 1
ATOM 595 O O . ALA A 1 78 ? -5.570 4.572 0.807 1.00 94.69 78 ALA A O 1
ATOM 596 N N . ALA A 1 79 ? -7.422 5.790 1.094 1.00 95.56 79 ALA A N 1
ATOM 597 C CA . ALA A 1 79 ? -7.097 6.780 0.075 1.00 95.56 79 ALA A CA 1
ATOM 598 C C . ALA A 1 79 ? -5.840 7.589 0.421 1.00 95.56 79 ALA A C 1
ATOM 600 O O . ALA A 1 79 ? -4.979 7.744 -0.435 1.00 95.56 79 ALA A O 1
ATOM 601 N N . PHE A 1 80 ? -5.687 8.073 1.659 1.00 96.69 80 PHE A N 1
ATOM 602 C CA . PHE A 1 80 ? -4.497 8.846 2.042 1.00 96.69 80 PHE A CA 1
ATOM 603 C C . PHE A 1 80 ? -3.221 8.006 2.038 1.00 96.69 80 PHE A C 1
ATOM 605 O O . PHE A 1 80 ? -2.204 8.443 1.505 1.00 96.69 80 PHE A O 1
ATOM 612 N N . PHE A 1 81 ? -3.267 6.794 2.594 1.00 95.88 81 PHE A N 1
ATOM 613 C CA . PHE A 1 81 ? -2.114 5.893 2.570 1.00 95.88 81 PHE A CA 1
ATOM 614 C C . PHE A 1 81 ? -1.815 5.387 1.157 1.00 95.88 81 PHE A C 1
ATOM 616 O O . PHE A 1 81 ? -0.650 5.301 0.775 1.00 95.88 81 PHE A O 1
ATOM 623 N N . GLY A 1 82 ? -2.857 5.109 0.373 1.00 96.88 82 GLY A N 1
ATOM 624 C CA . GLY A 1 82 ? -2.735 4.739 -1.029 1.00 96.88 82 GLY A CA 1
ATOM 625 C C . GLY A 1 82 ? -2.110 5.853 -1.852 1.00 96.88 82 GLY A C 1
ATOM 626 O O . GLY A 1 82 ? -1.167 5.589 -2.579 1.00 96.88 82 GLY A O 1
ATOM 627 N N . LEU A 1 83 ? -2.549 7.103 -1.682 1.00 97.56 83 LEU A N 1
ATOM 628 C CA . LEU A 1 83 ? -1.971 8.262 -2.362 1.00 97.56 83 LEU A CA 1
ATOM 629 C C . LEU A 1 83 ? -0.520 8.505 -1.939 1.00 97.56 83 LEU A C 1
ATOM 631 O O . LEU A 1 83 ? 0.323 8.785 -2.786 1.00 97.56 83 LEU A O 1
ATOM 635 N N . PHE A 1 84 ? -0.217 8.363 -0.646 1.00 97.62 84 PHE A N 1
ATOM 636 C CA . PHE A 1 84 ? 1.149 8.466 -0.143 1.00 97.62 84 PHE A CA 1
ATOM 637 C C . PHE A 1 84 ? 2.065 7.437 -0.821 1.00 97.62 84 PHE A C 1
ATOM 639 O O . PHE A 1 84 ? 3.090 7.813 -1.385 1.00 97.62 84 PHE A O 1
ATOM 646 N N . LEU A 1 85 ? 1.667 6.160 -0.852 1.00 96.25 85 LEU A N 1
ATOM 647 C CA . LEU A 1 85 ? 2.449 5.106 -1.501 1.00 96.25 85 LEU A CA 1
ATOM 648 C C . LEU A 1 85 ? 2.507 5.282 -3.027 1.00 96.25 85 LEU A C 1
ATOM 650 O O . LEU A 1 85 ? 3.581 5.195 -3.618 1.00 96.25 85 LEU A O 1
ATOM 654 N N . ALA A 1 86 ? 1.370 5.585 -3.657 1.00 97.38 86 ALA A N 1
ATOM 655 C CA . ALA A 1 86 ? 1.257 5.826 -5.090 1.00 97.38 86 ALA A CA 1
ATOM 656 C C . ALA A 1 86 ? 2.166 6.970 -5.537 1.00 97.38 86 ALA A C 1
ATOM 658 O O . ALA A 1 86 ? 2.806 6.857 -6.572 1.00 97.38 86 ALA A O 1
ATOM 659 N N . SER A 1 87 ? 2.284 8.047 -4.755 1.00 97.81 87 SER A N 1
ATOM 660 C CA . SER A 1 87 ? 3.166 9.167 -5.104 1.00 97.81 87 SER A CA 1
ATOM 661 C C . SER A 1 87 ? 4.624 8.727 -5.276 1.00 97.81 87 SER A C 1
ATOM 663 O O . SER A 1 87 ? 5.331 9.228 -6.148 1.00 97.81 87 SER A O 1
ATOM 665 N N . TYR A 1 88 ? 5.063 7.733 -4.503 1.00 97.12 88 TYR A N 1
ATOM 666 C CA . TYR A 1 88 ? 6.396 7.174 -4.630 1.00 97.12 88 TYR A CA 1
ATOM 667 C C . TYR A 1 88 ? 6.491 6.183 -5.799 1.00 97.12 88 TYR A C 1
ATOM 669 O O . TYR A 1 88 ? 7.317 6.384 -6.687 1.00 97.12 88 TYR A O 1
ATOM 677 N N . MET A 1 89 ? 5.627 5.165 -5.849 1.00 95.44 89 MET A N 1
ATOM 678 C CA . MET A 1 89 ? 5.695 4.116 -6.883 1.00 95.44 89 MET A CA 1
ATOM 679 C C . MET A 1 89 ? 5.395 4.661 -8.286 1.00 95.44 89 MET A C 1
ATOM 681 O O . MET A 1 89 ? 6.100 4.397 -9.250 1.00 95.44 89 MET A O 1
ATOM 685 N N . VAL A 1 90 ? 4.375 5.504 -8.427 1.00 97.69 90 VAL A N 1
ATOM 686 C CA . VAL A 1 90 ? 3.956 6.023 -9.735 1.00 97.69 90 VAL A CA 1
ATOM 687 C C . VAL A 1 90 ? 4.935 7.079 -10.245 1.00 97.69 90 VAL A C 1
ATOM 689 O O . VAL A 1 90 ? 5.273 7.066 -11.423 1.00 97.69 90 VAL A O 1
ATOM 692 N N . LEU A 1 91 ? 5.394 7.998 -9.386 1.00 97.56 91 LEU A N 1
ATOM 693 C CA . LEU A 1 91 ? 6.193 9.151 -9.829 1.00 97.56 91 LEU A CA 1
ATOM 694 C C . LEU A 1 91 ? 7.686 8.957 -9.582 1.00 97.56 91 LEU A C 1
ATOM 696 O O . LEU A 1 91 ? 8.498 9.114 -10.490 1.00 97.56 91 LEU A O 1
ATOM 700 N N . THR A 1 92 ? 8.058 8.637 -8.342 1.00 96.94 92 THR A N 1
ATOM 701 C CA . THR A 1 92 ? 9.471 8.592 -7.947 1.00 96.94 92 THR A CA 1
ATOM 702 C C . THR A 1 92 ? 10.182 7.426 -8.620 1.00 96.94 92 THR A C 1
ATOM 704 O O . THR A 1 92 ? 11.309 7.579 -9.074 1.00 96.94 92 THR A O 1
ATOM 707 N N . GLU A 1 93 ? 9.553 6.258 -8.708 1.00 94.62 93 GLU A N 1
ATOM 708 C CA . GLU A 1 93 ? 10.156 5.101 -9.373 1.00 94.62 93 GLU A CA 1
ATOM 709 C C . GLU A 1 93 ? 10.241 5.285 -10.890 1.00 94.62 93 GLU A C 1
ATOM 711 O O . GLU A 1 93 ? 11.317 5.066 -11.437 1.00 94.62 93 GLU A O 1
ATOM 716 N N . ALA A 1 94 ? 9.214 5.838 -11.546 1.00 94.62 94 ALA A N 1
ATOM 717 C CA . ALA A 1 94 ? 9.282 6.197 -12.969 1.00 94.62 94 ALA A CA 1
ATOM 718 C C . ALA A 1 94 ? 10.440 7.155 -13.299 1.00 94.62 94 ALA A C 1
ATOM 720 O O . ALA A 1 94 ? 11.028 7.076 -14.373 1.00 94.62 94 ALA A O 1
ATOM 721 N N . ALA A 1 95 ? 10.763 8.065 -12.375 1.00 93.88 95 ALA A N 1
ATOM 722 C CA . ALA A 1 95 ? 11.855 9.024 -12.529 1.00 93.88 95 ALA A CA 1
ATOM 723 C C . ALA A 1 95 ? 13.247 8.426 -12.252 1.00 93.88 95 ALA A C 1
ATOM 725 O O . ALA A 1 95 ? 14.254 9.010 -12.649 1.00 93.88 95 ALA A O 1
ATOM 726 N N . LYS A 1 96 ? 13.322 7.294 -11.544 1.00 92.06 96 LYS A N 1
ATOM 727 C CA . LYS A 1 96 ? 14.585 6.636 -11.167 1.00 92.06 96 LYS A CA 1
ATOM 728 C C . LYS A 1 96 ? 14.912 5.437 -12.048 1.00 92.06 96 LYS A C 1
ATOM 730 O O . LYS A 1 96 ? 16.082 5.139 -12.268 1.00 92.06 96 LYS A O 1
ATOM 735 N N . TYR A 1 97 ? 13.895 4.696 -12.461 1.00 91.00 97 TYR A N 1
ATOM 736 C CA . TYR A 1 97 ? 14.038 3.430 -13.155 1.00 91.00 97 TYR A CA 1
ATOM 737 C C . TYR A 1 97 ? 14.121 3.664 -14.659 1.00 91.00 97 TYR A C 1
ATOM 739 O O . TYR A 1 97 ? 13.389 4.474 -15.221 1.00 91.00 97 TYR A O 1
ATOM 747 N N . ALA A 1 98 ? 14.997 2.910 -15.325 1.00 90.25 98 ALA A N 1
ATOM 748 C CA . ALA A 1 98 ? 15.052 2.844 -16.781 1.00 90.25 98 ALA A CA 1
ATOM 749 C C . ALA A 1 98 ? 13.851 2.045 -17.321 1.00 90.25 98 ALA A C 1
ATOM 751 O O . ALA A 1 98 ? 13.995 0.913 -17.780 1.00 90.25 98 ALA A O 1
ATOM 752 N N . VAL A 1 99 ? 12.651 2.612 -17.187 1.00 91.94 99 VAL A N 1
ATOM 753 C CA . VAL A 1 99 ? 11.404 2.025 -17.684 1.00 91.94 99 VAL A CA 1
ATOM 754 C C . VAL A 1 99 ? 11.277 2.265 -19.193 1.00 91.94 99 VAL A C 1
ATOM 756 O O . VAL A 1 99 ? 11.621 3.354 -19.657 1.00 91.94 99 VAL A O 1
ATOM 759 N N . PRO A 1 100 ? 10.742 1.314 -19.983 1.00 88.06 100 PRO A N 1
ATOM 760 C CA . PRO A 1 100 ? 10.587 1.509 -21.429 1.00 88.06 100 PRO A CA 1
ATOM 761 C C . PRO A 1 100 ? 9.637 2.655 -21.795 1.00 88.06 100 PRO A C 1
ATOM 763 O O . PRO A 1 100 ? 9.765 3.270 -22.850 1.00 88.06 100 PRO A O 1
ATOM 766 N N . SER A 1 101 ? 8.650 2.919 -20.934 1.00 94.06 101 SER A N 1
ATOM 767 C CA . SER A 1 101 ? 7.639 3.957 -21.120 1.00 94.06 101 SER A CA 1
ATOM 768 C C . SER A 1 101 ? 7.151 4.457 -19.762 1.00 94.06 101 SER A C 1
ATOM 770 O O . SER A 1 101 ? 6.526 3.709 -19.006 1.00 94.06 101 SER A O 1
ATOM 772 N N . ILE A 1 102 ? 7.408 5.736 -19.470 1.00 96.31 102 ILE A N 1
ATOM 773 C CA . ILE A 1 102 ? 6.936 6.409 -18.249 1.00 96.31 102 ILE A CA 1
ATOM 774 C C . ILE A 1 102 ? 5.399 6.412 -18.166 1.00 96.31 102 ILE A C 1
ATOM 776 O O . ILE A 1 102 ? 4.877 6.012 -17.128 1.00 96.31 102 ILE A O 1
ATOM 780 N N . PRO A 1 103 ? 4.637 6.781 -19.220 1.00 97.19 103 PRO A N 1
ATOM 781 C CA . PRO A 1 103 ? 3.176 6.739 -19.152 1.00 97.19 103 PRO A CA 1
ATOM 782 C C . PRO A 1 103 ? 2.628 5.337 -18.870 1.00 97.19 103 PRO A C 1
ATOM 784 O O . PRO A 1 103 ? 1.678 5.191 -18.104 1.00 97.19 103 PRO A O 1
ATOM 787 N N . THR A 1 104 ? 3.238 4.304 -19.460 1.00 96.38 104 THR A N 1
A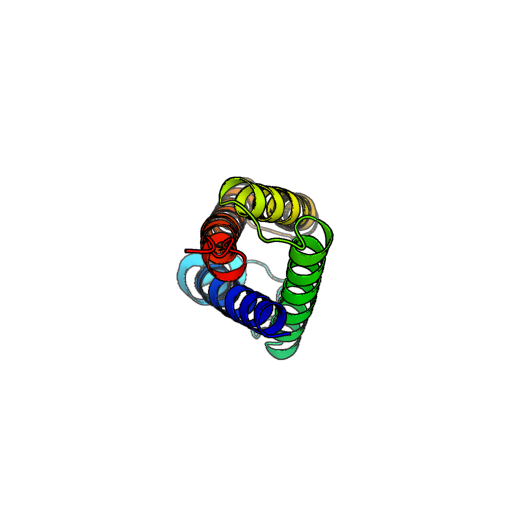TOM 788 C CA . THR A 1 104 ? 2.828 2.910 -19.241 1.00 96.38 104 THR A CA 1
ATOM 789 C C . THR A 1 104 ? 3.106 2.472 -17.806 1.00 96.38 104 THR A C 1
ATOM 791 O O . THR A 1 104 ? 2.205 1.932 -17.170 1.00 96.38 104 THR A O 1
ATOM 794 N N . TRP A 1 105 ? 4.301 2.763 -17.278 1.00 96.31 105 TRP A N 1
ATOM 795 C CA . TRP A 1 105 ? 4.636 2.533 -15.869 1.00 96.31 105 TRP A CA 1
ATOM 796 C C . TRP A 1 105 ? 3.612 3.198 -14.947 1.00 96.31 105 TRP A C 1
ATOM 798 O O . TRP A 1 105 ? 3.002 2.548 -14.100 1.00 96.31 105 TRP A O 1
ATOM 808 N N . MET A 1 106 ? 3.368 4.495 -15.164 1.00 98.06 106 MET A N 1
ATOM 809 C CA . MET A 1 106 ? 2.450 5.267 -14.335 1.00 98.06 106 MET A CA 1
ATOM 810 C C . MET A 1 106 ? 1.037 4.685 -14.362 1.00 98.06 106 MET A C 1
ATOM 812 O O . MET A 1 106 ? 0.401 4.600 -13.316 1.00 98.06 106 MET A O 1
ATOM 816 N N . ALA A 1 107 ? 0.544 4.273 -15.533 1.00 97.88 107 ALA A N 1
ATOM 817 C CA . ALA A 1 107 ? -0.782 3.683 -15.673 1.00 97.88 107 ALA A CA 1
ATOM 818 C C . ALA A 1 107 ? -0.903 2.338 -14.940 1.00 97.88 107 ALA A C 1
ATOM 820 O O . ALA A 1 107 ? -1.887 2.126 -14.231 1.00 97.88 107 ALA A O 1
ATOM 821 N N . ILE A 1 108 ? 0.092 1.455 -15.079 1.00 97.62 108 ILE A N 1
ATOM 822 C CA . ILE A 1 108 ? 0.110 0.134 -14.433 1.00 97.62 108 ILE A CA 1
ATOM 823 C C . ILE A 1 108 ? 0.154 0.284 -12.908 1.00 97.62 108 ILE A C 1
ATOM 825 O O . ILE A 1 108 ? -0.717 -0.244 -12.212 1.00 97.62 108 ILE A O 1
ATOM 829 N N . GLU A 1 109 ? 1.104 1.066 -12.390 1.00 97.81 109 GLU A N 1
ATOM 830 C CA . GLU A 1 109 ? 1.261 1.283 -10.949 1.00 97.81 109 GLU A CA 1
ATOM 831 C C . GLU A 1 109 ? 0.046 1.999 -10.342 1.00 97.81 109 GLU A C 1
ATOM 833 O O . GLU A 1 109 ? -0.458 1.603 -9.286 1.00 97.81 109 GLU A O 1
ATOM 838 N N . ALA A 1 110 ? -0.490 3.019 -11.025 1.00 97.94 110 ALA A N 1
ATOM 839 C CA . ALA A 1 110 ? -1.675 3.739 -10.561 1.00 97.94 110 ALA A CA 1
ATOM 840 C C . ALA A 1 110 ? -2.917 2.839 -10.525 1.00 97.94 110 ALA A C 1
ATOM 842 O O . ALA A 1 110 ? -3.712 2.926 -9.583 1.00 97.94 110 ALA A O 1
ATOM 843 N N . ALA A 1 111 ? -3.090 1.966 -11.521 1.00 98.06 111 ALA A N 1
ATOM 844 C CA . ALA A 1 111 ? -4.191 1.011 -11.558 1.00 98.06 111 ALA A CA 1
ATOM 845 C C . ALA A 1 111 ? -4.090 0.001 -10.408 1.00 98.06 111 ALA A C 1
ATOM 847 O O . ALA A 1 111 ? -5.079 -0.233 -9.703 1.00 98.06 111 ALA A O 1
ATOM 848 N N . ALA A 1 112 ? -2.901 -0.557 -10.176 1.00 98.12 112 ALA A N 1
ATOM 849 C CA . ALA A 1 112 ? -2.689 -1.554 -9.137 1.00 98.12 112 ALA A CA 1
ATOM 850 C C . ALA A 1 112 ? -2.881 -0.965 -7.729 1.00 98.12 112 ALA A C 1
ATOM 852 O O . ALA A 1 112 ? -3.661 -1.503 -6.938 1.00 98.12 112 ALA A O 1
ATOM 853 N N . VAL A 1 113 ? -2.278 0.192 -7.431 1.00 97.81 113 VAL A N 1
ATOM 854 C CA . VAL A 1 113 ? -2.407 0.831 -6.109 1.00 97.81 113 VAL A CA 1
ATOM 855 C C . VAL A 1 113 ? -3.838 1.311 -5.842 1.00 97.81 113 VAL A C 1
ATOM 857 O O . VAL A 1 113 ? -4.365 1.113 -4.746 1.00 97.81 113 VAL A O 1
ATOM 860 N N . THR A 1 114 ? -4.517 1.867 -6.850 1.00 97.62 114 THR A N 1
ATOM 861 C CA . THR A 1 114 ? -5.912 2.316 -6.719 1.00 97.62 114 THR A CA 1
ATOM 862 C C . THR A 1 114 ? -6.839 1.132 -6.462 1.00 97.62 114 THR A C 1
ATOM 864 O O . THR A 1 114 ? -7.696 1.198 -5.579 1.00 97.62 114 THR A O 1
ATOM 867 N N . THR A 1 115 ? -6.632 0.020 -7.171 1.00 98.31 115 THR A N 1
ATOM 868 C CA . THR A 1 115 ? -7.400 -1.215 -6.971 1.00 98.31 115 THR A CA 1
ATOM 869 C C . THR A 1 115 ? -7.160 -1.793 -5.576 1.00 98.31 115 THR A C 1
ATOM 871 O O . THR A 1 115 ? -8.117 -2.072 -4.852 1.00 98.31 115 THR A O 1
ATOM 874 N N . GLN A 1 116 ? -5.897 -1.907 -5.154 1.00 98.25 116 GLN A N 1
ATOM 875 C CA . GLN A 1 116 ? -5.516 -2.427 -3.840 1.00 98.25 116 GLN A CA 1
ATOM 876 C C . GLN A 1 116 ? -6.172 -1.626 -2.712 1.00 98.25 116 GLN A C 1
ATOM 878 O O . GLN A 1 116 ? -6.852 -2.199 -1.858 1.00 98.25 116 GLN A O 1
ATOM 883 N N . PHE A 1 117 ? -5.994 -0.303 -2.699 1.00 97.69 117 PHE A N 1
ATOM 884 C CA . PHE A 1 117 ? -6.507 0.534 -1.616 1.00 97.69 117 PHE A CA 1
ATOM 885 C C . PHE A 1 117 ? -8.021 0.752 -1.699 1.00 97.69 117 PHE A C 1
ATOM 887 O O . PHE A 1 117 ? -8.664 0.879 -0.657 1.00 97.69 117 PHE A O 1
ATOM 894 N N . GLY A 1 118 ? -8.617 0.704 -2.893 1.00 97.19 118 GLY A N 1
ATOM 895 C CA . GLY A 1 118 ? -10.070 0.687 -3.059 1.00 97.19 118 GLY A CA 1
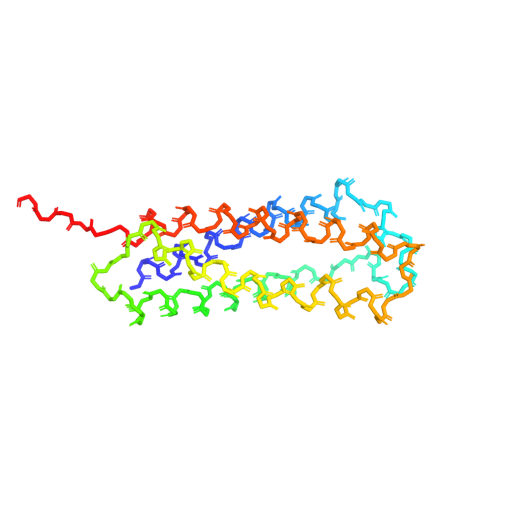ATOM 896 C C . GLY A 1 118 ? -10.705 -0.543 -2.405 1.00 97.19 118 GLY A C 1
ATOM 897 O O . GLY A 1 118 ? -11.603 -0.412 -1.571 1.00 97.19 118 GLY A O 1
ATOM 898 N N . ILE A 1 119 ? -10.188 -1.737 -2.711 1.00 97.88 119 ILE A N 1
ATOM 899 C CA . ILE A 1 119 ? -10.647 -2.993 -2.099 1.00 97.88 119 ILE A CA 1
ATOM 900 C C . ILE A 1 119 ? -10.381 -2.974 -0.591 1.00 97.88 119 ILE A C 1
ATOM 902 O O . ILE A 1 119 ? -11.273 -3.265 0.209 1.00 97.88 119 ILE A O 1
ATOM 906 N N . PHE A 1 120 ? -9.171 -2.592 -0.179 1.00 98.00 120 PHE A N 1
ATOM 907 C CA . PHE A 1 120 ? -8.796 -2.602 1.230 1.00 98.00 120 PHE A CA 1
ATOM 908 C C . PHE A 1 120 ? -9.638 -1.633 2.074 1.00 98.00 120 PHE A C 1
ATOM 910 O O . PHE A 1 120 ? -10.072 -1.993 3.169 1.00 98.00 120 PHE A O 1
ATOM 917 N N . GLY A 1 121 ? -9.952 -0.440 1.558 1.00 95.94 121 GLY A N 1
ATOM 918 C CA . GLY A 1 121 ? -10.835 0.520 2.226 1.00 95.94 121 GLY A CA 1
ATOM 919 C C . GLY A 1 121 ? -12.235 -0.044 2.496 1.00 95.94 121 GLY A C 1
ATOM 920 O O . GLY A 1 121 ? -12.786 0.148 3.585 1.00 95.94 121 GLY A O 1
ATOM 921 N N . VAL A 1 122 ? -12.782 -0.820 1.554 1.00 95.25 122 VAL A N 1
ATOM 922 C CA . VAL A 1 122 ? -14.048 -1.546 1.742 1.00 95.25 122 VAL A CA 1
ATOM 923 C C . VAL A 1 122 ? -13.903 -2.638 2.805 1.00 95.25 122 VAL A C 1
ATOM 925 O O . VAL A 1 122 ? -14.771 -2.764 3.669 1.00 95.25 122 VAL A O 1
ATOM 928 N N . VAL A 1 123 ? -12.801 -3.393 2.807 1.00 96.31 123 VAL A N 1
ATOM 929 C CA . VAL A 1 123 ? -12.540 -4.437 3.814 1.00 96.31 123 VAL A CA 1
ATOM 930 C C . VAL A 1 123 ? -12.441 -3.853 5.229 1.00 96.31 123 VAL A C 1
ATOM 932 O O . VAL A 1 123 ? -13.029 -4.400 6.167 1.00 96.31 123 VAL A O 1
ATOM 935 N N . LEU A 1 124 ? -11.789 -2.697 5.393 1.00 94.38 124 LEU A N 1
ATOM 936 C CA . LEU A 1 124 ? -11.665 -2.010 6.684 1.00 94.38 124 LEU A CA 1
ATOM 937 C C . LEU A 1 124 ? -13.022 -1.708 7.331 1.00 94.38 124 LEU A C 1
ATOM 939 O O . LEU A 1 124 ? -13.148 -1.800 8.556 1.00 94.38 124 LEU A O 1
ATOM 943 N N . ARG A 1 125 ? -14.059 -1.413 6.534 1.00 89.62 125 ARG A N 1
ATOM 944 C CA . ARG A 1 125 ? -15.431 -1.237 7.038 1.00 89.62 125 ARG A CA 1
ATOM 945 C C . ARG A 1 125 ? -15.893 -2.458 7.827 1.00 89.62 125 ARG A C 1
ATOM 947 O O . ARG A 1 125 ? -16.494 -2.295 8.883 1.00 89.62 125 ARG A O 1
ATOM 954 N N . PHE A 1 126 ? -15.655 -3.667 7.323 1.00 91.56 126 PHE A N 1
ATOM 955 C CA . PHE A 1 126 ? -16.121 -4.894 7.970 1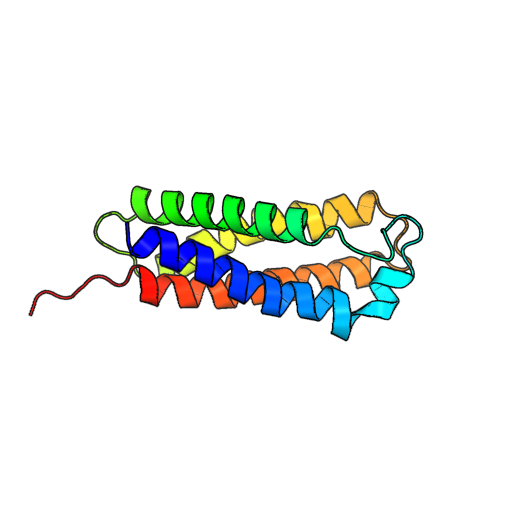.00 91.56 126 PHE A CA 1
ATOM 956 C C . PHE A 1 126 ? -15.348 -5.186 9.259 1.00 91.56 126 PHE A C 1
ATOM 958 O O . PHE A 1 126 ? -15.947 -5.612 10.244 1.00 91.56 126 PHE A O 1
ATOM 965 N N . ILE A 1 127 ? -14.048 -4.879 9.285 1.00 94.50 127 ILE A N 1
ATOM 966 C CA . ILE A 1 127 ? -13.184 -5.095 10.456 1.00 94.50 127 ILE A CA 1
ATOM 967 C C . ILE A 1 127 ? -13.526 -4.120 11.598 1.00 94.50 127 ILE A C 1
ATOM 969 O O . ILE A 1 127 ? -13.562 -4.510 12.770 1.00 94.50 127 ILE A O 1
ATOM 973 N N . TYR A 1 128 ? -13.803 -2.854 11.269 1.00 92.19 128 TYR A N 1
ATOM 974 C CA . TYR A 1 128 ? -14.021 -1.780 12.248 1.00 92.19 128 TYR A CA 1
ATOM 975 C C . TYR A 1 128 ? -15.483 -1.349 12.399 1.00 92.19 128 TYR A C 1
ATOM 977 O O . TYR A 1 128 ? -15.745 -0.354 13.076 1.00 92.19 128 TYR A O 1
ATOM 985 N N . ARG A 1 129 ? -16.442 -2.082 11.818 1.00 86.62 129 ARG A N 1
ATOM 986 C CA . ARG A 1 129 ? -17.875 -1.769 11.912 1.00 86.62 129 ARG A CA 1
ATOM 987 C C . ARG A 1 129 ? -18.277 -1.530 13.372 1.00 86.62 129 ARG A C 1
ATOM 989 O O . ARG A 1 129 ? -18.034 -2.389 14.226 1.00 86.62 129 ARG A O 1
ATOM 996 N N . LYS A 1 130 ? -18.921 -0.387 13.655 1.00 76.75 130 LYS A N 1
ATOM 997 C CA . LYS A 1 130 ? -19.577 -0.157 14.952 1.00 76.75 130 LYS A CA 1
ATOM 998 C C . LYS A 1 130 ? -20.580 -1.289 15.180 1.00 76.75 130 LYS A C 1
ATOM 1000 O O . LYS A 1 130 ? -21.415 -1.549 14.315 1.00 76.75 130 LYS A O 1
ATOM 1005 N N . ARG A 1 131 ? -20.482 -1.993 16.310 1.00 67.75 131 ARG A N 1
ATOM 1006 C CA . ARG A 1 131 ? -21.571 -2.877 16.731 1.00 67.75 131 ARG A CA 1
ATOM 1007 C C . ARG A 1 131 ? -22.696 -1.952 17.170 1.00 67.75 131 ARG A C 1
ATOM 1009 O O . ARG A 1 131 ? -22.527 -1.231 18.145 1.00 67.75 131 ARG A O 1
ATOM 1016 N N . THR A 1 132 ? -23.790 -1.917 16.421 1.00 58.16 132 THR A N 1
ATOM 1017 C CA . THR A 1 132 ? -25.047 -1.391 16.944 1.00 58.16 132 THR A CA 1
ATOM 1018 C C . THR A 1 132 ? -25.384 -2.234 18.168 1.00 58.16 132 THR A C 1
ATOM 1020 O O . THR A 1 132 ? -25.543 -3.448 18.052 1.00 58.16 132 THR A O 1
ATOM 1023 N N . SER A 1 133 ? -25.378 -1.616 19.347 1.00 51.16 133 SER A N 1
ATOM 1024 C CA . SER A 1 133 ? -26.027 -2.180 20.525 1.00 51.16 133 SER A CA 1
ATOM 1025 C C . SER A 1 133 ? -27.502 -2.352 20.170 1.00 51.16 133 SER A C 1
ATOM 1027 O O . SER A 1 133 ? -28.159 -1.363 19.841 1.00 51.16 133 SER A O 1
ATOM 1029 N N . ALA A 1 134 ? -27.947 -3.607 20.115 1.00 38.59 134 ALA A N 1
ATOM 1030 C CA . ALA A 1 134 ? -29.362 -3.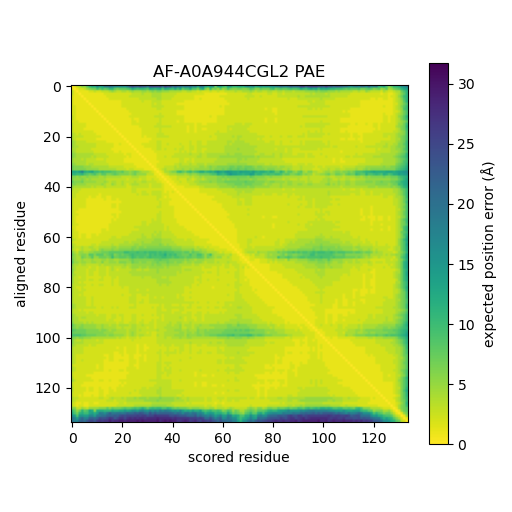950 20.130 1.00 38.59 134 ALA A CA 1
ATOM 1031 C C . ALA A 1 134 ? -29.930 -3.679 21.527 1.00 38.59 134 ALA A C 1
ATOM 1033 O O . ALA A 1 134 ? -29.149 -3.834 22.497 1.00 38.59 134 ALA A O 1
#

Nearest PDB structures (foldseek):
  8h9q-assembly1_N  TM=2.250E-01  e=1.702E+00  Homo sapiens
  8a3k-assembly1_UNK  TM=3.293E-01  e=7.690E+00  synthetic construct